Protein AF-A0A254SPA1-F1 (afdb_monomer_lite)

Structure (mmCIF, N/CA/C/O backbone):
data_AF-A0A254SPA1-F1
#
_entry.id   AF-A0A254SPA1-F1
#
loop_
_atom_site.group_PDB
_atom_site.id
_atom_site.type_symbol
_atom_site.label_atom_id
_atom_site.label_alt_id
_atom_site.label_comp_id
_atom_site.label_asym_id
_atom_site.label_entity_id
_atom_site.label_seq_id
_atom_site.pdbx_PDB_ins_code
_atom_site.Cartn_x
_atom_site.Cartn_y
_atom_site.Cartn_z
_atom_site.occupancy
_atom_site.B_iso_or_equiv
_atom_site.auth_seq_id
_atom_site.auth_comp_id
_atom_site.auth_asym_id
_atom_site.auth_atom_id
_atom_site.pdbx_PDB_model_num
ATOM 1 N N . MET A 1 1 ? -18.662 -11.602 2.905 1.00 65.94 1 MET A N 1
ATOM 2 C CA . MET A 1 1 ? -17.280 -11.107 3.014 1.00 65.94 1 MET A CA 1
ATOM 3 C C . MET A 1 1 ? -17.038 -10.192 1.834 1.00 65.94 1 MET A C 1
ATOM 5 O O . MET A 1 1 ? -17.228 -10.633 0.705 1.00 65.94 1 MET A O 1
ATOM 9 N N . ASN A 1 2 ? -16.743 -8.922 2.090 1.00 81.38 2 ASN A N 1
ATOM 10 C CA . ASN A 1 2 ? -16.441 -7.935 1.060 1.00 81.38 2 ASN A CA 1
ATOM 11 C C . ASN A 1 2 ? -14.932 -7.954 0.783 1.00 81.38 2 ASN A C 1
ATOM 13 O O . ASN A 1 2 ? -14.140 -7.714 1.690 1.00 81.38 2 ASN A O 1
ATOM 17 N N . GLN A 1 3 ? -14.529 -8.270 -0.444 1.00 84.38 3 GLN A N 1
ATOM 18 C CA . GLN A 1 3 ? -13.124 -8.415 -0.825 1.00 84.38 3 GLN A CA 1
ATOM 19 C C . GLN A 1 3 ? -12.800 -7.438 -1.946 1.00 84.38 3 GLN A C 1
ATOM 21 O O . GLN A 1 3 ? -13.555 -7.323 -2.913 1.00 84.38 3 GLN A O 1
ATOM 26 N N . ILE A 1 4 ? -11.647 -6.780 -1.849 1.00 88.56 4 ILE A N 1
ATOM 27 C CA . ILE A 1 4 ? -11.122 -5.955 -2.938 1.00 88.56 4 ILE A CA 1
ATOM 28 C C . ILE A 1 4 ? -9.778 -6.496 -3.403 1.00 88.56 4 ILE A C 1
ATOM 30 O O . ILE A 1 4 ? -8.986 -6.997 -2.609 1.00 88.56 4 ILE A O 1
ATOM 34 N N . THR A 1 5 ? -9.506 -6.375 -4.698 1.00 88.56 5 THR A N 1
ATOM 35 C CA . THR A 1 5 ? -8.199 -6.699 -5.274 1.00 88.56 5 THR A CA 1
ATOM 36 C C . THR A 1 5 ? -7.587 -5.440 -5.868 1.00 88.56 5 THR A C 1
ATOM 38 O O . THR A 1 5 ? -8.184 -4.799 -6.730 1.00 88.56 5 THR A O 1
ATOM 41 N N . ILE A 1 6 ? -6.389 -5.096 -5.409 1.00 88.62 6 ILE A N 1
ATOM 42 C CA . ILE A 1 6 ? -5.592 -3.973 -5.888 1.00 88.62 6 ILE A CA 1
ATOM 43 C C . ILE A 1 6 ? -4.489 -4.541 -6.780 1.00 88.62 6 ILE A C 1
ATOM 45 O O . ILE A 1 6 ? -3.491 -5.080 -6.294 1.00 88.62 6 ILE A O 1
ATOM 49 N N . ASP A 1 7 ? -4.675 -4.423 -8.095 1.00 88.56 7 ASP A N 1
ATOM 50 C CA . ASP A 1 7 ? -3.649 -4.791 -9.068 1.00 88.56 7 ASP A CA 1
ATOM 51 C C . ASP A 1 7 ? -2.698 -3.621 -9.323 1.00 88.56 7 ASP A C 1
ATOM 53 O O . ASP A 1 7 ? -3.025 -2.655 -10.020 1.00 88.56 7 ASP A O 1
ATOM 57 N N . LEU A 1 8 ? -1.486 -3.716 -8.771 1.00 86.19 8 LEU A N 1
ATOM 58 C CA . LEU A 1 8 ? -0.468 -2.682 -8.921 1.00 86.19 8 LEU A CA 1
ATOM 59 C C . LEU A 1 8 ? 0.042 -2.551 -10.363 1.00 86.19 8 LEU A C 1
ATOM 61 O O . LEU A 1 8 ? 0.562 -1.492 -10.724 1.00 86.19 8 LEU A O 1
ATOM 65 N N . ASN A 1 9 ? -0.187 -3.547 -11.229 1.00 85.44 9 ASN A N 1
ATOM 66 C CA . ASN A 1 9 ? 0.105 -3.427 -12.660 1.00 85.44 9 ASN A CA 1
ATOM 67 C C . ASN A 1 9 ? -0.676 -2.296 -13.332 1.00 85.44 9 ASN A C 1
ATOM 69 O O . ASN A 1 9 ? -0.172 -1.732 -14.305 1.00 85.44 9 ASN A O 1
ATOM 73 N N . LEU A 1 10 ? -1.874 -1.965 -12.838 1.00 84.50 10 LEU A N 1
ATOM 74 C CA . LEU A 1 10 ? -2.733 -0.908 -13.389 1.00 84.50 10 LEU A CA 1
ATOM 75 C C . LEU A 1 10 ? -2.248 0.499 -13.018 1.00 84.50 10 LEU A C 1
ATOM 77 O O . LEU A 1 10 ? -2.677 1.498 -13.599 1.00 84.50 10 LEU A O 1
ATOM 81 N N . PHE A 1 11 ? -1.337 0.586 -12.050 1.00 81.88 11 PHE A N 1
ATOM 82 C CA . PHE A 1 11 ? -0.873 1.841 -11.474 1.00 81.88 11 PHE A CA 1
ATOM 83 C C . PHE A 1 11 ? 0.599 2.137 -11.762 1.00 81.88 11 PHE A C 1
ATOM 85 O O . PHE A 1 11 ? 1.139 3.121 -11.249 1.00 81.88 11 PHE A O 1
ATOM 92 N N . ARG A 1 12 ? 1.264 1.335 -12.597 1.00 72.62 12 ARG A N 1
ATOM 93 C CA . ARG A 1 12 ? 2.644 1.602 -13.015 1.00 72.62 12 ARG A CA 1
ATOM 94 C C . ARG A 1 12 ? 2.699 2.739 -14.038 1.00 72.62 12 ARG A C 1
ATOM 96 O O . ARG A 1 12 ? 1.885 2.805 -14.955 1.00 72.62 12 ARG A O 1
ATOM 103 N N . SER A 1 13 ? 3.681 3.628 -13.909 1.00 66.12 13 SER A N 1
ATOM 104 C CA . SER A 1 13 ? 4.190 4.355 -15.077 1.00 66.12 13 SER A CA 1
ATOM 105 C C . SER A 1 13 ? 5.087 3.395 -15.860 1.00 66.12 13 SER A C 1
ATOM 107 O O . SER A 1 13 ? 5.741 2.534 -15.265 1.00 66.12 13 SER A O 1
ATOM 109 N N . SER A 1 14 ? 5.102 3.490 -17.192 1.00 57.88 14 SER A N 1
ATOM 110 C CA . SER A 1 14 ? 5.959 2.645 -18.027 1.00 57.88 14 SER A CA 1
ATOM 111 C C . SER A 1 14 ? 7.409 2.769 -17.536 1.00 57.88 14 SER A C 1
ATOM 113 O O . SER A 1 14 ? 7.996 3.837 -17.703 1.00 57.88 14 SER A O 1
ATOM 115 N N . LYS A 1 15 ? 7.958 1.692 -16.948 1.00 57.16 15 LYS A N 1
ATOM 116 C CA . LYS A 1 15 ? 9.319 1.528 -16.379 1.00 57.16 15 LYS A CA 1
ATOM 117 C C . LYS A 1 15 ? 9.521 1.732 -14.867 1.00 57.16 15 LYS A C 1
ATOM 119 O O . LYS A 1 15 ? 10.647 1.534 -14.418 1.00 57.16 15 LYS A O 1
ATOM 124 N N . SER A 1 16 ? 8.515 2.084 -14.059 1.00 63.59 16 SER A N 1
ATOM 125 C CA . SER A 1 16 ? 8.760 2.206 -12.608 1.00 63.59 16 SER A CA 1
ATOM 126 C C . SER A 1 16 ? 8.699 0.845 -11.917 1.00 63.59 16 SER A C 1
ATOM 128 O O . SER A 1 16 ? 7.623 0.349 -11.604 1.00 63.59 1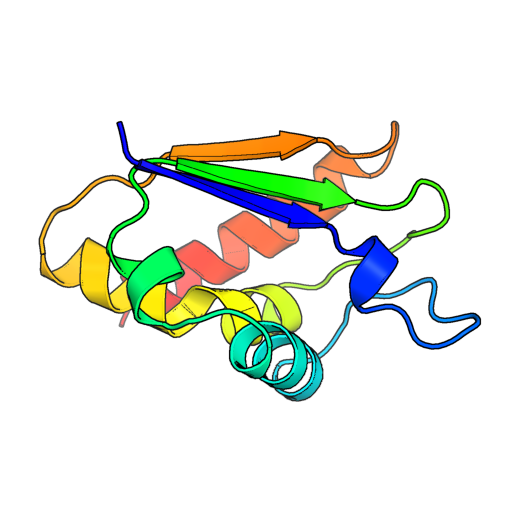6 SER A O 1
ATOM 130 N N . ALA A 1 17 ? 9.868 0.265 -11.656 1.00 71.19 17 ALA A N 1
ATOM 131 C CA . ALA A 1 17 ? 10.038 -0.978 -10.901 1.00 71.19 17 ALA A CA 1
ATOM 132 C C . ALA A 1 17 ? 10.041 -0.763 -9.365 1.00 71.19 17 ALA A C 1
ATOM 134 O O . ALA A 1 17 ? 10.391 -1.655 -8.589 1.00 71.19 17 ALA A O 1
ATOM 135 N N . VAL A 1 18 ? 9.633 0.435 -8.926 1.00 81.94 18 VAL A N 1
ATOM 136 C CA . VAL A 1 18 ? 9.557 0.853 -7.521 1.00 81.94 18 VAL A CA 1
ATOM 137 C C . VAL A 1 18 ? 8.215 1.509 -7.229 1.00 81.94 18 VAL A C 1
ATOM 139 O O . VAL A 1 18 ? 7.805 2.439 -7.932 1.00 81.94 18 VAL A O 1
ATOM 142 N N . PHE A 1 19 ? 7.585 1.080 -6.135 1.00 86.19 19 PHE A N 1
ATOM 143 C CA . PHE A 1 19 ? 6.451 1.756 -5.509 1.00 86.19 19 PHE A CA 1
ATOM 144 C C . PHE A 1 19 ? 6.914 2.487 -4.248 1.00 86.19 19 PHE A C 1
ATOM 146 O O . PHE A 1 19 ? 6.988 1.916 -3.161 1.00 86.19 19 PHE A O 1
ATOM 153 N N . ALA A 1 20 ? 7.258 3.765 -4.391 1.00 88.31 20 ALA A N 1
ATOM 154 C CA . ALA A 1 20 ? 7.784 4.565 -3.295 1.00 88.31 20 ALA A CA 1
ATOM 155 C C . ALA A 1 20 ? 7.089 5.920 -3.180 1.00 88.31 20 ALA A C 1
ATOM 157 O O . ALA A 1 20 ? 6.705 6.531 -4.176 1.00 88.31 20 ALA A O 1
ATOM 158 N N . GLY A 1 21 ? 7.001 6.397 -1.939 1.00 89.94 21 GLY A N 1
ATOM 159 C CA . GLY A 1 21 ? 6.547 7.746 -1.621 1.00 89.94 21 GLY A CA 1
ATOM 160 C C . GLY A 1 21 ? 5.048 7.831 -1.348 1.00 89.94 21 GLY A C 1
ATOM 161 O O . GLY A 1 21 ? 4.223 7.201 -2.011 1.00 89.94 21 GLY A O 1
ATOM 162 N N . ARG A 1 22 ? 4.700 8.651 -0.351 1.00 90.62 22 ARG A N 1
ATOM 163 C CA . ARG A 1 22 ? 3.317 8.831 0.109 1.00 90.62 22 ARG A CA 1
ATOM 164 C C . ARG A 1 22 ? 2.422 9.448 -0.959 1.00 90.62 22 ARG A C 1
ATOM 166 O O . ARG A 1 22 ? 1.284 9.022 -1.108 1.00 90.62 22 ARG A O 1
ATOM 173 N N . GLU A 1 23 ? 2.944 10.394 -1.734 1.00 91.00 23 GLU A N 1
ATOM 174 C CA . GLU A 1 23 ? 2.214 11.002 -2.849 1.00 91.00 23 GLU A CA 1
ATOM 175 C C . GLU A 1 23 ? 1.780 9.950 -3.874 1.00 91.00 23 GLU A C 1
ATOM 177 O O . GLU A 1 23 ? 0.602 9.879 -4.215 1.00 91.00 23 GLU A O 1
ATOM 182 N N . ARG A 1 24 ? 2.689 9.049 -4.269 1.00 89.31 24 ARG A N 1
ATOM 183 C CA . ARG A 1 24 ? 2.361 7.972 -5.205 1.00 89.31 24 ARG A CA 1
ATOM 184 C C . ARG A 1 24 ? 1.322 7.009 -4.633 1.00 89.31 24 ARG A C 1
ATOM 186 O O . ARG A 1 24 ? 0.420 6.599 -5.355 1.00 89.31 24 ARG A O 1
ATOM 193 N N . GLY A 1 25 ? 1.413 6.682 -3.343 1.00 91.31 25 GLY A N 1
ATOM 194 C CA . GLY A 1 25 ? 0.382 5.905 -2.646 1.00 91.31 25 GLY A CA 1
ATOM 195 C C . GLY A 1 25 ? -0.992 6.581 -2.705 1.00 91.31 25 GLY A C 1
ATOM 196 O O . GLY A 1 25 ? -1.977 5.939 -3.066 1.00 91.31 25 GLY A O 1
ATOM 197 N N . ASN A 1 26 ? -1.043 7.893 -2.453 1.00 91.44 26 ASN A N 1
ATOM 198 C CA . ASN A 1 26 ? -2.272 8.686 -2.532 1.00 91.44 26 ASN A CA 1
ATOM 199 C C . ASN A 1 26 ? -2.843 8.733 -3.959 1.00 91.44 26 ASN A C 1
ATOM 201 O O . ASN A 1 26 ? -4.056 8.693 -4.140 1.00 91.44 26 ASN A O 1
ATOM 205 N N . GLU A 1 27 ? -1.997 8.823 -4.987 1.00 89.56 27 GLU A N 1
ATOM 206 C CA . GLU A 1 27 ? -2.439 8.774 -6.387 1.00 89.56 27 GLU A CA 1
ATOM 207 C C . GLU A 1 27 ? -3.101 7.442 -6.741 1.00 89.56 27 GLU A C 1
ATOM 209 O O . GLU A 1 27 ? -4.099 7.427 -7.463 1.00 89.56 27 GLU A O 1
ATOM 214 N N . VAL A 1 28 ? -2.557 6.327 -6.240 1.00 89.06 28 VAL A N 1
ATOM 215 C CA . VAL A 1 28 ? -3.181 5.007 -6.394 1.00 89.06 28 VAL A CA 1
ATOM 216 C C . VAL A 1 28 ? -4.493 4.957 -5.625 1.00 89.06 28 VAL A C 1
ATOM 218 O O . VAL A 1 28 ? -5.505 4.558 -6.194 1.00 89.06 28 VAL A O 1
ATOM 221 N N . ARG A 1 29 ? -4.505 5.440 -4.376 1.00 90.25 29 ARG A N 1
ATOM 222 C CA . ARG A 1 29 ? -5.712 5.493 -3.546 1.00 90.25 29 ARG A CA 1
ATOM 223 C C . ARG A 1 29 ? -6.846 6.252 -4.226 1.00 90.25 29 ARG A C 1
ATOM 225 O O . ARG A 1 29 ? -7.945 5.732 -4.272 1.00 90.25 29 ARG A O 1
ATOM 232 N N . LYS A 1 30 ? -6.581 7.417 -4.827 1.00 88.81 30 LYS A N 1
ATOM 233 C CA . LYS A 1 30 ? -7.589 8.227 -5.545 1.00 88.81 30 LYS A CA 1
ATOM 234 C C . LYS A 1 30 ? -8.255 7.504 -6.719 1.00 88.81 30 LYS A C 1
ATOM 236 O O . LYS A 1 30 ? -9.315 7.925 -7.168 1.00 88.81 30 LYS A O 1
ATOM 241 N N . LYS A 1 31 ? -7.607 6.474 -7.269 1.00 86.75 31 LYS A N 1
ATOM 242 C CA . LYS A 1 31 ? -8.161 5.643 -8.347 1.00 86.75 31 LYS A CA 1
ATOM 243 C C . LYS A 1 31 ? -8.993 4.473 -7.817 1.00 86.75 31 LYS A C 1
ATOM 245 O O . LYS A 1 31 ? -9.671 3.815 -8.599 1.00 86.75 31 LYS A O 1
ATOM 250 N N . LEU A 1 32 ? -8.918 4.209 -6.517 1.00 84.31 32 LEU A N 1
ATOM 251 C CA . LEU A 1 32 ? -9.777 3.292 -5.781 1.00 84.31 32 LEU A CA 1
ATOM 252 C C . LEU A 1 32 ? -10.897 4.119 -5.133 1.00 84.31 32 LEU A C 1
ATOM 254 O O . LEU A 1 32 ? -10.730 5.313 -4.894 1.00 84.31 32 LEU A O 1
ATOM 258 N N . THR A 1 33 ? -12.050 3.518 -4.851 1.00 80.12 33 THR A N 1
ATOM 259 C CA . THR A 1 33 ? -13.075 4.237 -4.080 1.00 80.12 33 THR A CA 1
ATOM 260 C C . THR A 1 33 ? -12.821 4.038 -2.587 1.00 80.12 33 THR A C 1
ATOM 262 O O . THR A 1 33 ? -12.564 2.916 -2.141 1.00 80.12 33 THR A O 1
ATOM 265 N N . ASP A 1 34 ? -12.877 5.119 -1.804 1.00 77.50 34 ASP A N 1
ATOM 266 C CA . ASP A 1 34 ? -12.680 5.053 -0.348 1.00 77.50 34 ASP A CA 1
ATOM 267 C C . ASP A 1 34 ? -13.703 4.118 0.317 1.00 77.50 34 ASP A C 1
ATOM 269 O O . ASP A 1 34 ? -13.351 3.357 1.218 1.00 77.50 34 ASP A O 1
ATOM 273 N N . ASP A 1 35 ? -14.935 4.090 -0.197 1.00 77.75 35 ASP A N 1
ATOM 274 C CA . ASP A 1 35 ? -15.988 3.178 0.257 1.00 77.75 35 ASP A CA 1
ATOM 275 C C . ASP A 1 35 ? -15.608 1.707 0.068 1.00 77.75 35 ASP A C 1
ATOM 277 O O . ASP A 1 35 ? -15.855 0.890 0.957 1.00 77.75 35 ASP A O 1
ATOM 281 N N . GLN A 1 36 ? -14.980 1.346 -1.055 1.00 82.50 36 GLN A N 1
ATOM 282 C CA . GLN A 1 36 ? -14.513 -0.024 -1.275 1.00 82.50 36 GLN A CA 1
ATOM 283 C C . GLN A 1 36 ? -13.421 -0.400 -0.275 1.00 82.50 36 GLN A C 1
ATOM 285 O O . GLN A 1 36 ? -13.472 -1.485 0.293 1.00 82.50 36 GLN A O 1
ATOM 290 N N . LEU A 1 37 ? -12.457 0.491 -0.035 1.00 83.50 37 LEU A N 1
ATOM 291 C CA . LEU A 1 37 ? -11.342 0.237 0.881 1.00 83.50 37 LEU A CA 1
ATOM 292 C C . LEU A 1 37 ? -11.800 0.110 2.336 1.00 83.50 37 LEU A C 1
ATOM 294 O O . LEU A 1 37 ? -11.379 -0.803 3.046 1.00 83.50 37 LEU A O 1
ATOM 298 N N . ASN A 1 38 ? -12.671 1.011 2.784 1.00 80.94 38 ASN A N 1
ATOM 299 C CA . ASN A 1 38 ? -13.076 1.075 4.184 1.00 80.94 38 ASN A CA 1
ATOM 300 C C . ASN A 1 38 ? -14.069 -0.036 4.559 1.00 80.94 38 ASN A C 1
ATOM 302 O O . ASN A 1 38 ? -14.031 -0.516 5.690 1.00 80.94 38 ASN A O 1
ATOM 306 N N . ASN A 1 39 ? -14.883 -0.511 3.610 1.00 84.12 39 ASN A N 1
ATOM 307 C CA . ASN A 1 39 ? -15.838 -1.601 3.838 1.00 84.12 39 ASN A CA 1
ATOM 308 C C . ASN A 1 39 ? -15.297 -2.996 3.477 1.00 84.12 39 ASN A C 1
ATOM 310 O O . ASN A 1 39 ? -16.041 -3.969 3.578 1.00 84.12 39 ASN A O 1
ATOM 314 N N . ALA A 1 40 ? -14.057 -3.125 2.997 1.00 85.19 40 ALA A N 1
ATOM 315 C CA . ALA A 1 40 ? -13.488 -4.420 2.615 1.00 85.19 40 ALA A CA 1
ATOM 316 C C . ALA A 1 40 ? -13.061 -5.223 3.845 1.00 85.19 40 ALA A C 1
ATOM 318 O O . ALA A 1 40 ? -12.182 -4.777 4.568 1.00 85.19 40 ALA A O 1
ATOM 319 N N . ASP A 1 41 ? -13.594 -6.418 4.064 1.00 84.56 41 ASP A N 1
ATOM 320 C CA . ASP A 1 41 ? -13.102 -7.344 5.097 1.00 84.56 41 ASP A CA 1
ATOM 321 C C . ASP A 1 41 ? -11.685 -7.839 4.766 1.00 84.56 41 ASP A C 1
ATOM 323 O O . ASP A 1 41 ? -10.858 -8.056 5.653 1.00 84.56 41 ASP A O 1
ATOM 327 N N . GLU A 1 42 ? -11.401 -7.974 3.468 1.00 87.19 42 GLU A N 1
ATOM 328 C CA . GLU A 1 42 ? -10.124 -8.445 2.952 1.00 87.19 42 GLU A CA 1
ATOM 329 C C . GLU A 1 42 ? -9.617 -7.557 1.810 1.00 87.19 42 GLU A C 1
ATOM 331 O O . GLU A 1 42 ? -10.339 -7.259 0.853 1.00 87.19 42 GLU A O 1
ATOM 336 N N . ILE A 1 43 ? -8.341 -7.175 1.889 1.00 86.44 43 ILE A N 1
ATOM 337 C CA . ILE A 1 43 ? -7.649 -6.446 0.823 1.00 86.44 43 ILE A CA 1
ATOM 33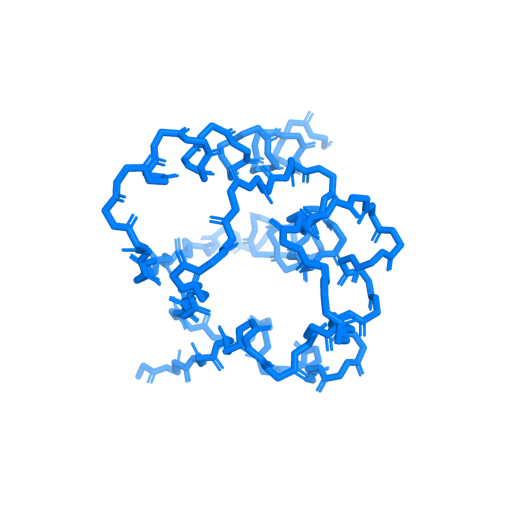8 C C . ILE A 1 43 ? -6.577 -7.355 0.222 1.00 86.44 43 ILE A C 1
ATOM 340 O O . ILE A 1 43 ? -5.614 -7.732 0.893 1.00 86.44 43 ILE A O 1
ATOM 344 N N . SER A 1 44 ? -6.750 -7.682 -1.058 1.00 86.94 44 SER A N 1
ATOM 345 C CA . SER A 1 44 ? -5.814 -8.473 -1.846 1.00 86.94 44 SER A CA 1
ATOM 346 C C . SER A 1 44 ? -4.883 -7.592 -2.681 1.00 86.94 44 SER A C 1
ATOM 348 O O . SER A 1 44 ? -5.351 -6.712 -3.398 1.00 86.94 44 SER A O 1
ATOM 350 N N . PHE A 1 45 ? -3.577 -7.856 -2.660 1.00 86.75 45 PHE A N 1
ATOM 351 C CA . PHE A 1 45 ? -2.597 -7.172 -3.517 1.00 86.75 45 PHE A CA 1
ATOM 352 C C . PHE A 1 45 ? -2.071 -8.098 -4.608 1.00 86.75 45 PHE A C 1
ATOM 354 O O . PHE A 1 45 ? -1.659 -9.215 -4.304 1.00 86.75 45 PHE A O 1
ATOM 361 N N . ILE A 1 46 ? -2.031 -7.617 -5.854 1.00 87.75 46 ILE A N 1
ATOM 362 C CA . ILE A 1 46 ? -1.281 -8.247 -6.949 1.00 87.75 46 ILE A CA 1
ATOM 363 C C . ILE A 1 46 ? -0.088 -7.349 -7.264 1.00 87.75 46 ILE A C 1
ATOM 365 O O . ILE A 1 46 ? -0.250 -6.237 -7.776 1.00 87.75 46 ILE A O 1
ATOM 369 N N . VAL A 1 47 ? 1.113 -7.824 -6.932 1.00 84.31 47 VAL A N 1
ATOM 370 C CA . VAL A 1 47 ? 2.364 -7.101 -7.191 1.00 84.31 47 VAL A CA 1
ATOM 371 C C . VAL A 1 47 ? 3.022 -7.641 -8.475 1.00 84.31 47 VAL A C 1
ATOM 373 O O . VAL A 1 47 ? 3.197 -8.853 -8.594 1.00 84.31 47 VAL A O 1
ATOM 376 N N . PRO A 1 48 ? 3.378 -6.781 -9.450 1.00 83.50 48 PRO A N 1
ATOM 377 C CA . PRO A 1 48 ? 4.089 -7.190 -10.663 1.00 83.50 48 PRO A CA 1
ATOM 378 C C . PRO A 1 48 ? 5.440 -7.869 -10.378 1.00 83.50 48 PRO A C 1
ATOM 380 O O . PRO A 1 48 ? 6.167 -7.443 -9.485 1.00 83.50 48 PRO A O 1
ATOM 383 N N . ASN A 1 49 ? 5.813 -8.867 -11.189 1.00 82.69 49 ASN A N 1
ATOM 384 C CA . ASN A 1 49 ? 7.071 -9.626 -11.046 1.00 82.69 49 ASN A CA 1
ATOM 385 C C . ASN A 1 49 ? 8.348 -8.798 -11.256 1.00 82.69 49 ASN A C 1
ATOM 387 O O . ASN A 1 49 ? 9.423 -9.218 -10.844 1.00 82.69 49 ASN A O 1
ATOM 391 N N . ASP A 1 50 ? 8.243 -7.654 -11.924 1.00 80.81 50 ASP A N 1
ATOM 392 C CA . ASP A 1 50 ? 9.344 -6.738 -12.216 1.00 80.81 50 ASP A CA 1
ATOM 393 C C . ASP A 1 50 ? 9.498 -5.622 -11.166 1.00 80.81 50 ASP A C 1
ATOM 395 O O . ASP A 1 50 ? 10.353 -4.751 -11.319 1.00 80.81 50 ASP A O 1
ATOM 399 N N . VAL A 1 51 ? 8.708 -5.643 -10.087 1.00 81.38 51 VAL A N 1
ATOM 400 C CA . VAL A 1 51 ? 8.857 -4.727 -8.947 1.00 81.38 51 VAL A CA 1
ATOM 401 C C . VAL A 1 51 ? 9.927 -5.251 -7.999 1.00 81.38 51 VAL A C 1
ATOM 403 O O . VAL A 1 51 ? 9.820 -6.363 -7.492 1.00 81.38 51 VAL A O 1
ATOM 406 N N . TYR A 1 52 ? 10.928 -4.421 -7.705 1.00 77.25 52 TYR A N 1
ATOM 407 C CA . TYR A 1 52 ? 12.019 -4.785 -6.794 1.00 77.25 52 TYR A CA 1
ATOM 408 C C . TYR A 1 52 ? 11.944 -4.094 -5.428 1.00 77.25 52 TYR A C 1
ATOM 410 O O . TYR A 1 52 ? 12.625 -4.517 -4.496 1.00 77.25 52 TYR A O 1
ATOM 418 N N . ALA A 1 53 ? 11.157 -3.021 -5.288 1.00 79.38 53 ALA A N 1
ATOM 419 C CA . ALA A 1 53 ? 11.058 -2.267 -4.038 1.00 79.38 53 ALA A CA 1
ATOM 420 C C . ALA A 1 53 ? 9.669 -1.652 -3.820 1.00 79.38 53 ALA A C 1
ATOM 422 O O . ALA A 1 53 ? 9.068 -1.065 -4.724 1.00 79.38 53 ALA A O 1
ATOM 423 N N . MET A 1 54 ? 9.204 -1.720 -2.573 1.00 87.88 54 MET A N 1
ATOM 424 C CA . MET A 1 54 ? 8.074 -0.952 -2.057 1.00 87.88 54 MET A CA 1
ATOM 425 C C . MET A 1 54 ? 8.426 -0.451 -0.664 1.00 87.88 54 MET A C 1
ATOM 427 O O . MET A 1 54 ? 8.987 -1.208 0.126 1.00 87.88 54 MET A O 1
ATOM 431 N N . ASN A 1 55 ? 8.126 0.813 -0.367 1.00 90.50 55 ASN A N 1
ATOM 432 C CA . ASN A 1 55 ? 8.415 1.388 0.946 1.00 90.50 55 ASN A CA 1
ATOM 433 C C . ASN A 1 55 ? 7.151 1.658 1.768 1.00 90.50 55 ASN A C 1
ATOM 435 O O . ASN A 1 55 ? 6.047 1.793 1.236 1.00 90.50 55 ASN A O 1
ATOM 439 N N . SER A 1 56 ? 7.330 1.769 3.084 1.00 91.62 56 SER A N 1
ATOM 440 C CA . SER A 1 56 ? 6.248 2.024 4.038 1.00 91.62 56 SER A CA 1
ATOM 441 C C . SER A 1 56 ? 5.507 3.325 3.731 1.00 91.62 56 SER A C 1
ATOM 443 O O . SER A 1 56 ? 4.286 3.378 3.821 1.00 91.62 56 SER A O 1
ATOM 445 N N . SER A 1 57 ? 6.203 4.356 3.242 1.00 92.69 57 SER A N 1
ATOM 446 C CA . SER A 1 57 ? 5.575 5.617 2.818 1.00 92.69 57 SER A CA 1
ATOM 447 C C . SER A 1 57 ? 4.532 5.438 1.709 1.00 92.69 57 SER A C 1
ATOM 449 O O . SER A 1 57 ? 3.483 6.078 1.769 1.00 92.69 57 SER A O 1
ATOM 451 N N . PHE A 1 58 ? 4.787 4.577 0.719 1.00 92.69 58 PHE A N 1
ATOM 452 C CA . PHE A 1 58 ? 3.810 4.256 -0.325 1.00 92.69 58 PHE A CA 1
ATOM 453 C C . PHE A 1 58 ? 2.571 3.578 0.266 1.00 92.69 58 PHE A C 1
ATOM 455 O O . PHE A 1 58 ? 1.448 4.004 -0.005 1.00 92.69 58 PHE A O 1
ATOM 462 N N . ILE A 1 59 ? 2.773 2.580 1.130 1.00 91.44 59 ILE A N 1
ATOM 463 C CA . ILE A 1 59 ? 1.686 1.846 1.793 1.00 91.44 59 ILE A CA 1
ATOM 464 C C . ILE A 1 59 ? 0.850 2.791 2.661 1.00 91.44 59 ILE A C 1
ATOM 466 O O . ILE A 1 59 ? -0.375 2.735 2.617 1.00 91.44 59 ILE A O 1
ATOM 470 N N . LEU A 1 60 ? 1.488 3.720 3.376 1.00 92.00 60 LEU A N 1
ATOM 471 C CA . LEU A 1 60 ? 0.805 4.745 4.167 1.00 92.00 60 LEU A CA 1
ATOM 472 C C . LEU A 1 60 ? -0.061 5.669 3.305 1.00 92.00 60 LEU A C 1
ATOM 474 O O . LEU A 1 60 ? -1.167 6.012 3.709 1.00 92.00 60 LEU A O 1
ATOM 478 N N . GLY A 1 61 ? 0.409 6.061 2.119 1.00 92.44 61 GLY A N 1
ATOM 479 C CA . GLY A 1 61 ? -0.421 6.836 1.191 1.00 92.44 61 GLY A CA 1
ATOM 480 C C . GLY A 1 61 ? -1.611 6.036 0.651 1.00 92.44 61 GLY A C 1
ATOM 481 O O . GLY A 1 61 ? -2.702 6.566 0.472 1.00 92.44 61 GLY A O 1
ATOM 482 N N . LEU A 1 62 ? -1.422 4.737 0.421 1.00 91.81 62 LEU A N 1
ATOM 483 C CA . LEU A 1 62 ? -2.466 3.878 -0.129 1.00 91.81 62 LEU A CA 1
ATOM 484 C C . LEU A 1 62 ? -3.535 3.494 0.909 1.00 91.81 62 LEU A C 1
ATOM 486 O O . LEU A 1 62 ? -4.734 3.597 0.648 1.00 91.81 62 LEU A O 1
ATOM 490 N N . LEU A 1 63 ? -3.102 3.048 2.088 1.00 91.19 63 LEU A N 1
ATOM 491 C CA . LEU A 1 63 ? -3.940 2.399 3.099 1.00 91.19 63 LEU A CA 1
ATOM 492 C C . LEU A 1 63 ? -3.994 3.126 4.441 1.00 91.19 63 LEU A C 1
ATOM 494 O O . LEU A 1 63 ? -4.806 2.738 5.275 1.00 91.19 63 LEU A O 1
ATOM 498 N N . GLY A 1 64 ? -3.168 4.147 4.683 1.00 90.81 64 GLY A N 1
ATOM 499 C CA . GLY A 1 64 ? -3.018 4.732 6.021 1.00 90.81 64 GLY A CA 1
ATOM 500 C C . GLY A 1 64 ? -4.340 5.202 6.627 1.00 90.81 64 GLY A C 1
ATOM 501 O O . GLY A 1 64 ? -4.620 4.940 7.792 1.00 90.81 64 GLY A O 1
ATOM 502 N N . GLU A 1 65 ? -5.213 5.817 5.827 1.00 89.88 65 GLU A N 1
ATOM 503 C CA . GLU A 1 65 ? -6.548 6.204 6.290 1.00 89.88 65 GLU A CA 1
ATOM 504 C C . GLU A 1 65 ? -7.430 5.004 6.649 1.00 89.88 65 GLU A C 1
ATOM 506 O O . GLU A 1 65 ? -8.033 4.992 7.720 1.00 89.88 65 GLU A O 1
ATOM 511 N N . THR A 1 66 ? -7.464 3.981 5.799 1.00 89.06 66 THR A N 1
ATOM 512 C CA . THR A 1 66 ? -8.239 2.758 6.040 1.00 89.06 66 THR A CA 1
ATOM 513 C C . THR A 1 66 ? -7.753 2.024 7.291 1.00 89.06 66 THR A C 1
ATOM 515 O O . THR A 1 66 ? -8.573 1.600 8.104 1.00 89.06 66 THR A O 1
ATOM 518 N N . ILE A 1 67 ? -6.432 1.941 7.497 1.00 89.00 67 ILE A N 1
ATOM 519 C CA . ILE A 1 67 ? -5.821 1.369 8.706 1.00 89.00 67 ILE A CA 1
ATOM 520 C C . ILE A 1 67 ? -6.283 2.145 9.946 1.00 89.00 67 ILE A C 1
ATOM 522 O O . ILE A 1 67 ? -6.798 1.538 10.884 1.00 89.00 67 ILE A O 1
ATOM 526 N N . ARG A 1 68 ? -6.178 3.483 9.937 1.00 88.25 68 ARG A N 1
ATOM 527 C CA . ARG A 1 68 ? -6.610 4.327 11.065 1.00 88.25 68 ARG A CA 1
ATOM 528 C C . ARG A 1 68 ? -8.097 4.187 11.372 1.00 88.25 68 ARG A C 1
ATOM 530 O O . ARG A 1 68 ? -8.467 4.058 12.536 1.00 88.25 68 ARG A O 1
ATOM 537 N N . GLN A 1 69 ? -8.956 4.267 10.355 1.00 88.25 69 GLN A N 1
ATOM 538 C CA . GLN A 1 69 ? -10.408 4.221 10.550 1.00 88.25 69 GLN A CA 1
ATOM 539 C C . GLN A 1 69 ? -10.837 2.893 11.174 1.00 88.25 69 GLN A C 1
ATOM 541 O O . GLN A 1 69 ? -11.606 2.875 12.133 1.00 88.25 69 GLN A O 1
ATOM 546 N N . LYS A 1 70 ? -10.287 1.786 10.681 1.00 85.88 70 LYS A N 1
ATOM 547 C CA . LYS A 1 70 ? -10.631 0.457 11.179 1.00 85.88 70 LYS A CA 1
ATOM 548 C C . LYS A 1 70 ? -10.029 0.142 12.538 1.00 85.88 70 LYS A C 1
ATOM 550 O O . LYS A 1 70 ? -10.737 -0.405 13.376 1.00 85.88 70 LYS A O 1
ATOM 555 N N . HIS A 1 71 ? -8.797 0.580 12.802 1.00 86.25 71 HIS A N 1
ATOM 556 C CA . HIS A 1 71 ? -8.230 0.517 14.147 1.00 86.25 71 HIS A CA 1
ATOM 557 C C . HIS A 1 71 ? -9.124 1.255 15.154 1.00 86.25 71 HIS A C 1
ATOM 559 O O . HIS A 1 71 ? -9.482 0.702 16.190 1.00 86.25 71 HIS A O 1
ATOM 565 N N . LYS A 1 72 ? -9.556 2.484 14.833 1.00 87.50 72 LYS A N 1
ATOM 566 C CA . LYS A 1 72 ? -10.481 3.255 15.685 1.00 87.50 72 LYS A CA 1
ATOM 567 C C . LYS A 1 72 ? -11.826 2.556 15.897 1.00 87.50 72 LYS A C 1
ATOM 569 O O . LYS A 1 72 ? -12.426 2.728 16.952 1.00 87.50 72 LYS A O 1
ATOM 574 N N . ALA A 1 73 ? -12.291 1.789 14.915 1.00 87.94 73 ALA A N 1
ATOM 575 C CA . ALA A 1 73 ? -13.519 1.006 15.003 1.00 87.94 73 ALA A CA 1
ATOM 576 C C . ALA A 1 73 ? -13.340 -0.359 15.700 1.00 87.94 73 ALA A C 1
ATOM 578 O O . ALA A 1 73 ? -14.330 -1.059 15.898 1.00 87.94 73 ALA A O 1
ATOM 579 N N . GLY A 1 74 ? -12.111 -0.754 16.058 1.00 86.81 74 GLY A N 1
ATOM 580 C CA . GLY A 1 74 ? -11.816 -2.080 16.614 1.00 86.81 74 GLY A CA 1
ATOM 581 C C . GLY A 1 74 ? -12.032 -3.222 15.616 1.00 86.81 74 GLY A C 1
ATOM 582 O O . GLY A 1 74 ? -12.362 -4.333 16.020 1.00 86.81 74 GLY A O 1
ATOM 583 N N . ILE A 1 75 ? -11.907 -2.939 14.316 1.00 85.19 75 ILE A N 1
ATOM 584 C CA . ILE A 1 75 ? -12.118 -3.905 13.236 1.00 85.19 75 ILE A CA 1
ATOM 585 C C . ILE A 1 75 ? -10.765 -4.441 12.777 1.00 85.19 75 ILE A C 1
ATOM 587 O O . ILE A 1 75 ? -9.931 -3.682 12.272 1.00 85.19 75 ILE A O 1
ATOM 591 N N . ASP A 1 76 ? -10.584 -5.755 12.882 1.00 79.44 76 ASP A N 1
ATOM 592 C CA . ASP A 1 76 ? -9.43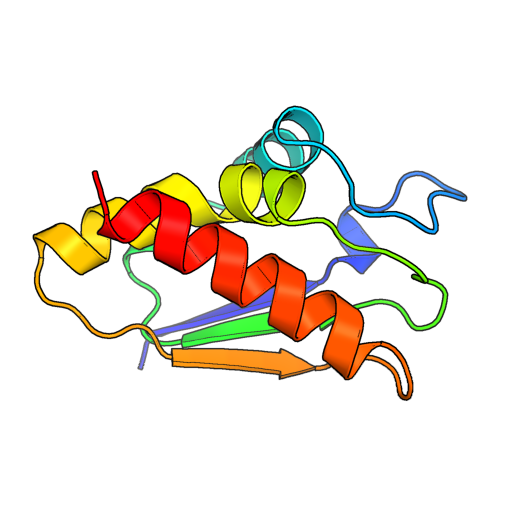2 -6.441 12.306 1.00 79.44 76 ASP A CA 1
ATOM 593 C C . ASP A 1 76 ? -9.493 -6.418 10.775 1.00 79.44 76 ASP A C 1
ATOM 595 O O . ASP A 1 76 ? -10.549 -6.574 10.157 1.00 79.44 76 ASP A O 1
ATOM 599 N N . ILE A 1 77 ? -8.335 -6.219 10.145 1.00 73.50 77 ILE A N 1
ATOM 600 C CA . ILE A 1 77 ? -8.201 -6.271 8.689 1.00 73.50 77 ILE A CA 1
ATOM 601 C C . ILE A 1 77 ? -7.327 -7.446 8.326 1.00 73.50 77 ILE A C 1
ATOM 603 O O . ILE A 1 77 ? -6.183 -7.545 8.775 1.00 73.50 77 ILE A O 1
ATOM 607 N N . HIS A 1 78 ? -7.838 -8.282 7.433 1.00 79.94 78 HIS A N 1
ATOM 608 C CA . HIS A 1 78 ? -7.041 -9.319 6.811 1.00 79.94 78 HIS A CA 1
ATOM 609 C C . HIS A 1 78 ? -6.496 -8.821 5.476 1.00 79.94 78 HIS A C 1
ATOM 611 O O . HIS A 1 78 ? -7.216 -8.300 4.622 1.00 79.94 78 HIS A O 1
ATOM 617 N N . TYR A 1 79 ? -5.190 -8.980 5.302 1.00 79.06 79 TYR A N 1
ATOM 618 C CA . TYR A 1 79 ? -4.499 -8.622 4.076 1.00 79.06 79 TYR A CA 1
ATOM 619 C C . TYR A 1 79 ? -3.980 -9.890 3.421 1.00 79.06 79 TYR A C 1
ATOM 621 O O . TYR A 1 79 ? -3.225 -10.645 4.032 1.00 79.06 79 TYR A O 1
ATOM 629 N N . VAL A 1 80 ? -4.374 -10.110 2.170 1.00 80.44 80 VAL A N 1
ATOM 630 C CA . VAL A 1 80 ? -3.876 -11.221 1.360 1.00 80.44 80 VAL A CA 1
ATOM 631 C C . VAL A 1 80 ? -2.934 -10.650 0.319 1.00 80.44 80 VAL A C 1
ATOM 633 O O . VAL A 1 80 ? -3.310 -9.886 -0.562 1.00 80.44 80 VAL A O 1
ATOM 636 N N . ILE A 1 81 ? -1.662 -10.994 0.415 1.00 75.75 81 ILE A N 1
ATOM 637 C CA . ILE A 1 81 ? -0.649 -10.388 -0.439 1.00 75.75 81 ILE A CA 1
ATOM 638 C C . ILE A 1 81 ? -0.141 -11.455 -1.401 1.00 75.75 81 ILE A C 1
ATOM 640 O O . ILE A 1 81 ? 0.489 -12.426 -0.988 1.00 75.75 81 ILE A O 1
ATOM 644 N N . LYS A 1 82 ? -0.427 -11.279 -2.696 1.00 81.12 82 LYS A N 1
ATOM 645 C CA . LYS A 1 82 ? 0.153 -12.091 -3.768 1.00 81.12 82 LYS A CA 1
ATOM 646 C C . LYS A 1 82 ? 1.339 -11.336 -4.341 1.00 81.12 82 LYS A C 1
ATOM 648 O O . LYS A 1 82 ? 1.191 -10.372 -5.095 1.00 81.12 82 LYS A O 1
ATOM 653 N N . ILE A 1 83 ? 2.516 -11.779 -3.932 1.00 79.12 83 ILE A N 1
ATOM 654 C CA . ILE A 1 83 ? 3.791 -11.141 -4.235 1.00 79.12 83 ILE A CA 1
ATOM 655 C C . I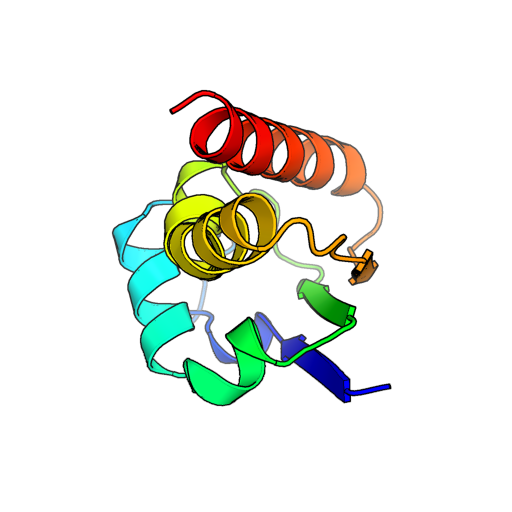LE A 1 83 ? 4.708 -12.072 -5.027 1.00 79.12 83 ILE A C 1
ATOM 657 O O . ILE A 1 83 ? 4.621 -13.292 -4.872 1.00 79.12 83 ILE A O 1
ATOM 661 N N . PRO A 1 84 ? 5.585 -11.505 -5.871 1.00 75.31 84 PRO A N 1
ATOM 662 C CA . PRO A 1 84 ? 6.636 -12.252 -6.541 1.00 75.31 84 PRO A CA 1
ATOM 663 C C . PRO A 1 84 ? 7.603 -12.890 -5.544 1.00 75.31 84 PRO A C 1
ATOM 665 O O . PRO A 1 84 ? 7.899 -12.310 -4.496 1.00 75.31 84 PRO A O 1
ATOM 668 N N . ALA A 1 85 ? 8.154 -14.041 -5.931 1.00 74.69 85 ALA A N 1
ATOM 669 C CA . ALA A 1 85 ? 9.196 -14.718 -5.171 1.00 74.69 85 ALA A CA 1
ATOM 670 C C . ALA A 1 85 ? 10.421 -13.807 -4.971 1.00 74.69 85 ALA A C 1
ATOM 672 O O . ALA A 1 85 ? 10.940 -13.241 -5.934 1.00 74.69 85 ALA A O 1
ATOM 673 N N . GLY A 1 86 ? 10.902 -13.686 -3.734 1.00 76.00 86 GLY A N 1
ATOM 674 C CA . GLY A 1 86 ? 12.054 -12.857 -3.358 1.00 76.00 86 GLY A CA 1
ATOM 675 C C . GLY A 1 86 ? 11.707 -11.423 -2.935 1.00 76.00 86 GLY A C 1
ATOM 676 O O . GLY A 1 86 ? 12.599 -10.688 -2.506 1.00 76.00 86 GLY A O 1
ATOM 677 N N . PHE A 1 87 ? 10.436 -11.018 -3.022 1.00 78.88 87 PHE A N 1
ATOM 678 C CA . PHE A 1 87 ? 9.962 -9.692 -2.614 1.00 78.88 87 PHE A CA 1
ATOM 679 C C . PHE A 1 87 ? 9.287 -9.672 -1.228 1.00 78.88 87 PHE A C 1
ATOM 681 O O . PHE A 1 87 ? 9.036 -8.601 -0.668 1.00 78.88 87 PHE A O 1
ATOM 688 N N . GLU A 1 88 ? 9.052 -10.846 -0.638 1.00 81.38 88 GLU A N 1
ATOM 689 C CA . GLU A 1 88 ? 8.307 -11.066 0.608 1.00 81.38 88 GLU A CA 1
ATOM 690 C C . GLU A 1 88 ? 8.819 -10.200 1.739 1.00 81.38 88 GLU A C 1
ATOM 692 O O . GLU A 1 88 ? 8.085 -9.378 2.281 1.00 81.38 88 GLU A O 1
ATOM 697 N N . ARG A 1 89 ? 10.113 -10.305 2.035 1.00 79.38 89 ARG A N 1
ATOM 698 C CA . ARG A 1 89 ? 10.703 -9.598 3.170 1.00 79.38 89 ARG A CA 1
ATOM 699 C C . ARG A 1 89 ? 10.623 -8.080 3.012 1.00 79.38 89 ARG A C 1
ATOM 701 O O . ARG A 1 89 ? 10.383 -7.378 3.990 1.00 79.38 89 ARG A O 1
ATOM 708 N N . SER A 1 90 ? 10.845 -7.562 1.800 1.00 79.75 90 SER A N 1
ATOM 709 C CA . SER A 1 90 ? 10.769 -6.115 1.558 1.00 79.75 90 SER A CA 1
ATOM 710 C C . SER A 1 90 ? 9.344 -5.613 1.749 1.00 79.75 90 SER A C 1
ATOM 712 O O . SER A 1 90 ? 9.147 -4.568 2.369 1.00 79.75 90 SER A O 1
ATOM 714 N N . PHE A 1 91 ? 8.365 -6.352 1.225 1.00 83.31 91 PHE A N 1
ATOM 715 C CA . PHE A 1 91 ? 6.963 -5.999 1.362 1.00 83.31 91 PHE A CA 1
ATOM 716 C C . PHE A 1 91 ? 6.516 -6.072 2.825 1.00 83.31 91 PHE A C 1
ATOM 718 O O . PHE A 1 91 ? 5.975 -5.100 3.344 1.00 83.31 91 PHE A O 1
ATOM 725 N N . GLU A 1 92 ? 6.777 -7.190 3.504 1.00 83.38 92 GLU A N 1
ATOM 726 C CA . GLU A 1 92 ? 6.379 -7.414 4.897 1.00 83.38 92 GLU A CA 1
ATOM 727 C C . GLU A 1 92 ? 6.935 -6.339 5.831 1.00 83.38 92 GLU A C 1
ATOM 729 O O . GLU A 1 92 ? 6.197 -5.808 6.661 1.00 83.38 92 GLU A O 1
ATOM 734 N N . ASN A 1 93 ? 8.207 -5.963 5.666 1.00 86.38 93 ASN A N 1
ATOM 735 C CA . ASN A 1 93 ? 8.820 -4.900 6.459 1.00 86.38 93 ASN A CA 1
ATOM 736 C C . ASN A 1 93 ? 8.120 -3.557 6.233 1.00 86.38 93 ASN A C 1
ATOM 738 O O . ASN A 1 93 ? 7.679 -2.925 7.191 1.00 86.38 93 ASN A O 1
ATOM 742 N N . ALA A 1 94 ? 7.956 -3.152 4.970 1.00 87.19 94 ALA A N 1
ATOM 743 C CA . ALA A 1 94 ? 7.287 -1.903 4.623 1.00 87.19 94 ALA A CA 1
ATOM 744 C C . ALA A 1 94 ? 5.838 -1.866 5.140 1.00 87.19 94 ALA A C 1
ATOM 746 O O . ALA A 1 94 ? 5.364 -0.838 5.627 1.00 87.19 94 ALA A O 1
ATOM 747 N N . PHE A 1 95 ? 5.134 -2.993 5.046 1.00 87.50 95 PHE A N 1
ATOM 748 C CA . PHE A 1 95 ? 3.746 -3.121 5.466 1.00 87.50 95 PHE A CA 1
ATOM 749 C C . PHE A 1 95 ? 3.602 -3.057 6.987 1.00 87.50 95 PHE A C 1
ATOM 751 O O . PHE A 1 95 ? 2.774 -2.308 7.507 1.00 87.50 95 PHE A O 1
ATOM 758 N N . ARG A 1 96 ? 4.463 -3.777 7.712 1.00 87.12 96 ARG A N 1
ATOM 759 C CA . ARG A 1 96 ? 4.508 -3.754 9.175 1.00 87.12 96 ARG A CA 1
ATOM 760 C C . ARG A 1 96 ? 4.845 -2.364 9.708 1.00 87.12 96 ARG A C 1
ATOM 762 O O . ARG A 1 96 ? 4.173 -1.898 10.623 1.00 87.12 96 ARG A O 1
ATOM 769 N N . GLU A 1 97 ? 5.837 -1.697 9.124 1.00 89.00 97 GLU A N 1
ATOM 770 C CA . GLU A 1 97 ? 6.193 -0.316 9.469 1.00 89.00 97 GLU A CA 1
ATOM 771 C C . GLU A 1 97 ? 5.015 0.644 9.268 1.00 89.00 97 GLU A C 1
ATOM 773 O O . GLU A 1 97 ? 4.749 1.486 10.128 1.00 89.00 97 GLU A O 1
ATOM 778 N N . ALA A 1 98 ? 4.288 0.511 8.154 1.00 88.25 98 ALA A N 1
ATOM 779 C CA . ALA A 1 98 ? 3.126 1.342 7.866 1.00 88.25 98 ALA A CA 1
ATOM 780 C C . ALA A 1 98 ? 2.007 1.133 8.899 1.00 88.25 98 ALA A C 1
ATOM 782 O O . ALA A 1 98 ? 1.487 2.103 9.443 1.00 88.25 98 ALA A O 1
ATOM 783 N N . ILE A 1 99 ? 1.678 -0.121 9.224 1.00 85.25 99 ILE A N 1
ATOM 784 C CA . ILE A 1 99 ? 0.665 -0.434 10.241 1.00 85.25 99 ILE A CA 1
ATOM 785 C C . ILE A 1 99 ? 1.069 0.124 11.607 1.00 85.25 99 ILE A C 1
ATOM 787 O O . ILE A 1 99 ? 0.276 0.809 12.248 1.00 85.25 99 ILE A O 1
ATOM 791 N N . GLN A 1 100 ? 2.304 -0.129 12.048 1.00 87.19 100 GLN A N 1
ATOM 792 C CA . GLN A 1 100 ? 2.791 0.364 13.339 1.00 87.19 100 GLN A CA 1
ATOM 793 C C . GLN A 1 100 ? 2.740 1.889 13.417 1.00 87.19 100 GLN A C 1
ATOM 795 O O . GLN A 1 100 ? 2.337 2.434 14.441 1.00 87.19 100 GLN A O 1
ATOM 800 N N . SER A 1 101 ? 3.087 2.573 12.327 1.00 84.44 101 SER A N 1
ATOM 801 C CA . SER A 1 101 ? 3.067 4.034 12.275 1.00 84.44 101 SER A CA 1
ATOM 802 C C . SER A 1 101 ? 1.668 4.627 12.436 1.00 84.44 101 SER A C 1
ATOM 804 O O . SER A 1 101 ? 1.571 5.755 12.887 1.00 84.44 101 SER A O 1
ATOM 806 N N . GLU A 1 102 ? 0.602 3.915 12.067 1.00 84.44 102 GLU A N 1
ATOM 807 C CA . GLU A 1 102 ? -0.778 4.430 12.125 1.00 84.44 102 GLU A CA 1
ATOM 808 C C . GLU A 1 102 ? -1.553 3.976 13.367 1.00 84.44 102 GLU A C 1
ATOM 810 O O . GLU A 1 102 ? -2.542 4.603 13.735 1.00 84.44 102 GLU A O 1
ATOM 815 N N . ILE A 1 103 ? -1.117 2.887 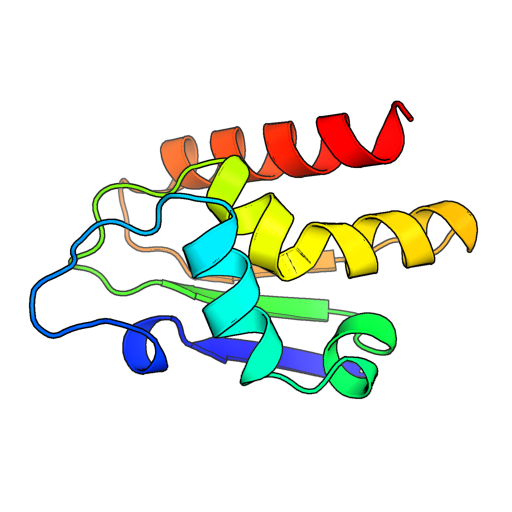14.004 1.00 75.88 103 ILE A N 1
ATOM 816 C CA . ILE A 1 103 ? -1.709 2.356 15.241 1.00 75.88 103 ILE A CA 1
ATOM 817 C C . ILE A 1 103 ? -1.149 3.057 16.489 1.00 75.88 103 ILE A C 1
ATOM 819 O O . ILE A 1 103 ? -1.831 3.153 17.503 1.00 75.88 103 ILE A O 1
ATOM 823 N N . LEU A 1 104 ? 0.096 3.540 16.432 1.00 63.75 104 LEU A N 1
ATOM 824 C CA . LEU A 1 104 ? 0.787 4.165 17.569 1.00 63.75 104 LEU A CA 1
ATOM 825 C C . LEU A 1 104 ? 0.486 5.670 17.747 1.00 63.75 104 LEU A C 1
ATOM 827 O O . LEU A 1 104 ? 1.128 6.309 18.582 1.00 63.75 104 LEU A O 1
ATOM 831 N N . ILE A 1 105 ? -0.450 6.233 16.973 1.00 53.38 105 ILE A N 1
ATOM 832 C CA . ILE A 1 105 ? -0.870 7.648 17.016 1.00 53.38 105 ILE A CA 1
ATOM 833 C C . ILE A 1 105 ? -2.300 7.739 17.547 1.00 53.38 105 ILE A C 1
ATOM 835 O O . ILE A 1 105 ? -2.544 8.602 18.419 1.00 53.38 105 ILE A O 1
#

pLDDT: mean 83.35, std 7.78, range [53.38, 92.69]

Sequence (105 aa):
MNQITIDLNLFRSSKSAVFAGRERGNEVRKKLTDDQLNNADEISFIVPNDVYAMNSSFILGLLGETIRQKHKAGIDIHYVIKIPAGFERSFENAFREAIQSEILI

Radius of gyration: 12.93 Å; chains: 1; bounding box: 29×26×36 Å

Secondary structure (DSSP, 8-state):
--EEEEEGGGG--TT--EE--HHHHHHHHTTS-HHHHHT-SEEEEE--TT--EE-HHHHHHHHHHHHHHHHHTT---EEEEE--TT-HHHHHHHHHHHHHHHH--

Foldseek 3Di:
DQEDEQECVVLDDVPPLEQDALVSLLVSQVVPDPVSLLPHLEYEYDDDQSRDAYALRSVCNNCLVSLLVCLVVVRDHHYHYDDHPPCVVRCVVSPVVNNCVNNVD

=== Feature glossary ===
Legend for the data blocks above and below:

— What the protein is —

The amino-acid sequence is the protein's primary structure: the linear order of residues from the N-terminus to the C-terminus, writ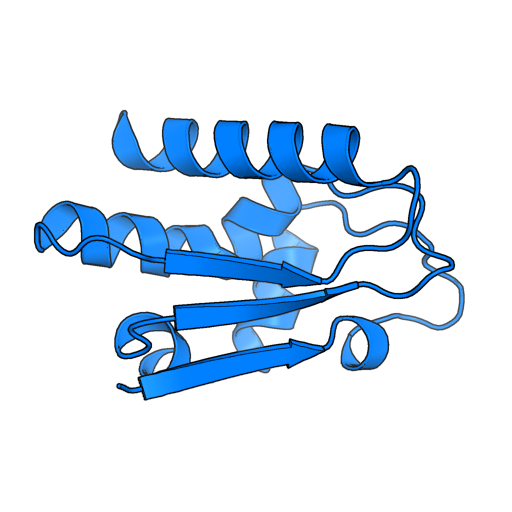ten in one-letter code. Everything else here — the 3D coordinates, the secondary structure, the domain annotations — is ultimately a consequence of this string.

Functional annotations link the protein to curated databases. InterPro entries identify conserved domains and families by matching the sequence against member-database signatures (Pfam, PROSITE, CDD, …). Gene Ontology (GO) terms describe molecular function, biological process, and cellular component in a controlled vocabulary. CATH places the structure in a hierarchical fold classification (Class/Architecture/Topology/Homologous-superfamily). The organism is the source species.

— Where its atoms are —

Atomic coordinates in PDBx/mmCIF format — the same representation the Protein Data Bank distributes. Each line of the _atom_site loop places one backbone atom in Cartesian space (units: ångströms, origin: arbitrary).

The six renders are orthographic views along the three Cartesian axes in both directions. Representation (cartoon, sticks, or surface) and color scheme (sequence-rainbow or by-chain) vary across proteins so the training set covers all the common visualization conventions.

— Local backbone conformation —

Eight-state secondary structure (DSSP): H is the canonical α-helix, G the tighter 3₁₀-helix, I the wider π-helix; E/B are β-structure, T and S are turns and bends, and '-' is everything else. DSSP derives these from the pattern of main-chain N–H···O=C hydrogen bonds, not from the sequence.

Three-state secondary structure (P-SEA) collapses the eight DSSP classes into helix (a), strand (b), and coil (c). P-SEA assigns these from Cα geometry alone — distances and angles — without requiring backbone oxygens, so it works on any Cα trace.

φ (phi) and ψ (psi) are the two rotatable backbone dihedrals per residue: φ is the C(i-1)–N–Cα–C torsion, ψ is the N–Cα–C–N(i+1) torsion, both in degrees on (−180°, 180°]. α-helical residues cluster near (−60°, −45°); β-strand residues near (−120°, +130°). A Ramachandran plot is simply a scatter of (φ, ψ) for every residue.

— Global shape and packing —

The geometric summary reports three shape descriptors. Rg (radius of gyration) measures how spread out the Cα atoms are about their centre of mass; compact globular proteins have small Rg, elongated or unfolded ones large. Cα contacts (<8 Å, |i−j|>4) count long-range residue pairs in spatial proximity — high for tightly packed folds, near zero for rods or random coil. The bounding-box extents give the protein's footprint along x, y, z in Å.

SASA measures how much of the protein is reachable by solvent. It is computed by rolling a water-sized probe over the atomic surface and summing the exposed area (Å²). Per-residue SASA distinguishes core (buried, low SASA) from surface (exposed, high SASA) residues; total SASA is a whole-molecule size measure.

Plot images: a contact map (which residues are close in 3D, as an N×N binary image), a Ramachandran scatter (backbone torsion angles, revealing secondary-structure composition at a glance), and — for AlphaFold structures — a PAE heatmap (pairwise prediction confidence).

— Structural neighborhood —

A 3Di character summarizes, for each residue, the relative orientation of the Cα frame of its nearest spatial neighbor. Because it encodes fold topology rather than chemistry, 3Di alignments detect remote structural similarity that sequence alignment misses.

The Foldseek neighbor list gives the closest experimentally determined structures in the PDB, ranked by structural alignment. TM-score near 1 means near-identical fold; near 0.3 means only rough topology match. This is how one finds what a novel AlphaFold prediction most resembles in the solved-structure universe.

— Confidence and disorder —

For AlphaFold models, the B-factor field carries pLDDT — the model's own estimate of local accuracy on a 0–100 scale. Regions with pLDDT<50 should be treated as essentially unmodeled; they often correspond to intrinsically disordered segments.

Crystallographic B-factors measure how much each atom's electron density is smeared out, in Å². They rise in mobile loops and surface residues and fall in the buried interior. In AlphaFold models this column is repurposed to hold pLDDT instead.

Predicted Aligned Error (PAE) is an AlphaFold confidence matrix: entry (i, j) is the expected error in the position of residue j, in ångströms, when the prediction is superimposed on the true structure at residue i. Low PAE within a block of residues means that block is internally rigid and well-predicted; high PAE between two blocks means their relative placement is uncertain even if each block individually is confident.